Protein AF-A0A7Y2ZXU8-F1 (afdb_monomer)

Structure (mmCIF, N/CA/C/O backbone):
data_AF-A0A7Y2ZXU8-F1
#
_entry.id   AF-A0A7Y2ZXU8-F1
#
loop_
_atom_site.group_PDB
_atom_site.id
_atom_site.type_symbol
_atom_site.label_atom_id
_atom_site.label_alt_id
_atom_site.label_comp_id
_atom_site.label_asym_id
_atom_site.label_entity_id
_atom_site.label_seq_id
_atom_site.pdbx_PDB_ins_code
_atom_site.Cartn_x
_atom_site.Cartn_y
_atom_site.Cartn_z
_atom_site.occupancy
_atom_site.B_iso_or_equiv
_atom_site.auth_seq_id
_atom_site.auth_comp_id
_atom_site.auth_asym_id
_atom_site.auth_atom_id
_atom_site.pdbx_PDB_model_num
ATOM 1 N N . MET A 1 1 ? 1.528 -9.486 16.621 1.00 46.69 1 MET A N 1
ATOM 2 C CA . MET A 1 1 ? 1.483 -8.137 16.012 1.00 46.69 1 MET A CA 1
ATOM 3 C C . MET A 1 1 ? 0.223 -8.032 15.171 1.00 46.69 1 MET A C 1
ATOM 5 O O . MET A 1 1 ? -0.074 -9.012 14.495 1.00 46.69 1 MET A O 1
ATOM 9 N N . PRO A 1 2 ? -0.540 -6.924 15.230 1.00 53.44 2 PRO A N 1
ATOM 10 C CA . PRO A 1 2 ? -1.621 -6.700 14.274 1.00 53.44 2 PRO A CA 1
ATOM 11 C C . PRO A 1 2 ? -1.028 -6.690 12.860 1.00 53.44 2 PRO A C 1
ATOM 13 O O . PRO A 1 2 ? 0.064 -6.168 12.652 1.00 53.44 2 PRO A O 1
ATOM 16 N N . TYR A 1 3 ? -1.716 -7.313 11.909 1.00 63.66 3 TYR A N 1
ATOM 17 C CA . TYR A 1 3 ? -1.305 -7.324 10.508 1.00 63.66 3 TYR A CA 1
ATOM 18 C C . TYR A 1 3 ? -1.193 -5.885 9.980 1.00 63.66 3 TYR A C 1
ATOM 20 O O . TYR A 1 3 ? -2.160 -5.125 10.056 1.00 63.66 3 TYR A O 1
ATOM 28 N N . ILE A 1 4 ? -0.026 -5.515 9.447 1.00 66.81 4 ILE A N 1
ATOM 29 C CA . ILE A 1 4 ? 0.202 -4.219 8.797 1.00 66.81 4 ILE A CA 1
ATOM 30 C C . ILE A 1 4 ? 0.244 -4.477 7.287 1.00 66.81 4 ILE A C 1
ATOM 32 O O . ILE A 1 4 ? 1.162 -5.157 6.821 1.00 66.81 4 ILE A O 1
ATOM 36 N N . PRO A 1 5 ? -0.730 -3.977 6.504 1.00 71.00 5 PRO A N 1
ATOM 37 C CA . PRO A 1 5 ? -0.691 -4.085 5.052 1.00 71.00 5 PRO A CA 1
ATOM 38 C C . PRO A 1 5 ? 0.563 -3.398 4.499 1.00 71.00 5 PRO A C 1
ATOM 40 O O . PRO A 1 5 ? 0.696 -2.177 4.566 1.00 71.00 5 PRO A O 1
ATOM 43 N N . MET A 1 6 ? 1.480 -4.194 3.951 1.00 73.62 6 MET A N 1
ATOM 44 C CA . MET A 1 6 ? 2.712 -3.712 3.328 1.00 73.62 6 MET A CA 1
ATOM 45 C C . MET A 1 6 ? 2.527 -3.610 1.819 1.00 73.62 6 MET A C 1
ATOM 47 O O . MET A 1 6 ? 2.199 -4.613 1.178 1.00 73.62 6 MET A O 1
ATOM 51 N N . LEU A 1 7 ? 2.802 -2.429 1.267 1.00 77.50 7 LEU A N 1
ATOM 52 C CA . LEU A 1 7 ? 2.836 -2.202 -0.176 1.00 77.50 7 LEU A CA 1
ATOM 53 C C . LEU A 1 7 ? 3.949 -3.025 -0.830 1.00 77.50 7 LEU A C 1
ATOM 55 O O . LEU A 1 7 ? 4.965 -3.343 -0.209 1.00 77.50 7 LEU A O 1
ATOM 59 N N . HIS A 1 8 ? 3.718 -3.405 -2.078 1.00 77.44 8 HIS A N 1
ATOM 60 C CA . HIS A 1 8 ? 4.678 -4.096 -2.921 1.00 77.44 8 HIS A CA 1
ATOM 61 C C . HIS A 1 8 ? 4.377 -3.717 -4.371 1.00 77.44 8 HIS A C 1
ATOM 63 O O . HIS A 1 8 ? 3.210 -3.708 -4.769 1.00 77.44 8 HIS A O 1
ATOM 69 N N . CYS A 1 9 ? 5.420 -3.385 -5.125 1.00 77.62 9 CYS A N 1
ATOM 70 C CA . CYS A 1 9 ? 5.318 -2.930 -6.504 1.00 77.62 9 CYS A CA 1
ATOM 71 C C . CYS A 1 9 ? 5.987 -3.953 -7.420 1.00 77.62 9 CYS A C 1
ATOM 73 O O . CYS A 1 9 ? 7.119 -4.361 -7.176 1.00 77.62 9 CYS A O 1
ATOM 75 N N . PHE A 1 10 ? 5.297 -4.317 -8.493 1.00 82.19 10 PHE A N 1
ATOM 76 C CA . PHE A 1 10 ? 5.807 -5.171 -9.559 1.00 82.19 10 PHE A CA 1
ATOM 77 C C . PHE A 1 10 ? 5.439 -4.547 -10.906 1.00 82.19 10 PHE A C 1
ATOM 79 O O . PHE A 1 10 ? 4.495 -3.757 -11.001 1.00 82.19 10 PHE A O 1
ATOM 86 N N . LEU A 1 11 ? 6.192 -4.883 -11.949 1.00 85.31 11 LEU A N 1
ATOM 87 C CA . LEU A 1 11 ? 5.872 -4.483 -13.315 1.00 85.31 11 LEU A CA 1
ATOM 88 C C . LEU A 1 11 ? 5.014 -5.554 -13.976 1.00 85.31 11 LEU A C 1
ATOM 90 O O . LEU A 1 11 ? 5.255 -6.744 -13.798 1.00 85.31 11 LEU A O 1
ATOM 94 N N . GLU A 1 12 ? 4.038 -5.130 -14.773 1.00 86.69 12 GLU A N 1
ATOM 95 C CA . GLU A 1 12 ? 3.206 -6.027 -15.576 1.00 86.69 12 GLU A CA 1
ATOM 96 C C . GLU A 1 12 ? 3.122 -5.516 -17.017 1.00 86.69 12 GLU A C 1
ATOM 98 O O . GLU A 1 12 ? 2.715 -4.371 -17.254 1.00 86.69 12 GLU A O 1
ATOM 103 N N . TYR A 1 13 ? 3.461 -6.381 -17.975 1.00 87.00 13 TYR A N 1
ATOM 104 C CA . TYR A 1 13 ? 3.357 -6.133 -19.411 1.00 87.00 13 TYR A CA 1
ATOM 105 C C . TYR A 1 13 ? 2.802 -7.370 -20.126 1.00 87.00 13 TYR A C 1
ATOM 107 O O . TYR A 1 13 ? 3.457 -8.410 -20.175 1.00 87.00 13 TYR A O 1
ATOM 115 N N . GLY A 1 14 ? 1.597 -7.258 -20.694 1.00 87.44 14 GLY A N 1
ATOM 116 C CA . GLY A 1 14 ? 0.877 -8.421 -21.223 1.00 87.44 14 GLY A CA 1
ATOM 117 C C . GLY A 1 14 ? 0.652 -9.465 -20.126 1.00 87.44 14 GLY A C 1
ATOM 118 O O . GLY A 1 14 ? 0.215 -9.112 -19.033 1.00 87.44 14 GLY A O 1
ATOM 119 N N . ASP A 1 15 ? 1.013 -10.716 -20.412 1.00 86.56 15 ASP A N 1
ATOM 120 C CA . ASP A 1 15 ? 0.948 -11.836 -19.462 1.00 86.56 15 ASP A CA 1
ATOM 121 C C . ASP A 1 15 ? 2.220 -11.974 -18.599 1.00 86.56 15 ASP A C 1
ATOM 123 O O . ASP A 1 15 ? 2.345 -12.906 -17.805 1.00 86.56 15 ASP A O 1
ATOM 127 N N . CYS A 1 16 ? 3.184 -11.059 -18.747 1.00 84.12 16 CYS A N 1
ATOM 128 C CA . CYS A 1 16 ? 4.438 -11.079 -18.000 1.00 84.12 16 CYS A CA 1
ATOM 129 C C . CYS A 1 16 ? 4.355 -10.186 -16.757 1.00 84.12 16 CYS A C 1
ATOM 131 O O . CYS A 1 16 ? 3.957 -9.020 -16.846 1.00 84.12 16 CYS A O 1
ATOM 133 N N . ARG A 1 17 ? 4.827 -10.702 -15.616 1.00 83.69 17 ARG A N 1
ATOM 134 C CA . ARG A 1 17 ? 5.031 -9.951 -14.370 1.00 83.69 17 ARG A CA 1
ATOM 135 C C . ARG A 1 17 ? 6.480 -10.049 -13.914 1.00 83.69 17 ARG A C 1
ATOM 137 O O . ARG A 1 17 ? 7.079 -11.114 -14.008 1.00 83.69 17 ARG A O 1
ATOM 144 N N . VAL A 1 18 ? 7.022 -8.942 -13.420 1.00 80.56 18 VAL A N 1
ATOM 145 C CA . VAL A 1 18 ? 8.382 -8.857 -12.878 1.00 80.56 18 VAL A CA 1
ATOM 146 C C . VAL A 1 18 ? 8.311 -8.237 -11.490 1.00 80.56 18 VAL A C 1
ATOM 148 O O . VAL A 1 18 ? 7.932 -7.072 -11.351 1.00 80.56 18 VAL A O 1
ATOM 151 N N . ASP A 1 19 ? 8.670 -9.015 -10.471 1.00 78.25 19 ASP A N 1
ATOM 152 C CA . ASP A 1 19 ? 8.825 -8.522 -9.105 1.00 78.25 19 ASP A CA 1
ATOM 153 C C . ASP A 1 19 ? 10.059 -7.616 -9.024 1.00 78.25 19 ASP A C 1
ATOM 155 O O . ASP A 1 19 ? 11.183 -8.047 -9.270 1.00 78.25 19 ASP A O 1
ATOM 159 N N . LEU A 1 20 ? 9.857 -6.348 -8.665 1.00 73.00 20 LEU A N 1
ATOM 160 C CA . LEU A 1 20 ? 10.956 -5.392 -8.491 1.00 73.00 20 LEU A CA 1
ATOM 161 C C . LEU A 1 20 ? 11.698 -5.565 -7.159 1.00 73.00 20 LEU A C 1
ATOM 163 O O . LEU A 1 20 ? 12.638 -4.830 -6.865 1.00 73.00 20 LEU A O 1
ATOM 167 N N . THR A 1 21 ? 11.249 -6.499 -6.331 1.00 65.06 21 THR A N 1
ATOM 168 C CA . THR A 1 21 ? 11.772 -6.786 -4.999 1.00 65.06 21 THR A CA 1
ATOM 169 C C . THR A 1 21 ? 12.305 -8.213 -4.870 1.00 65.06 21 THR A C 1
ATOM 171 O O . THR A 1 21 ? 12.712 -8.602 -3.775 1.00 65.06 21 THR A O 1
ATOM 174 N N . GLU A 1 22 ? 12.369 -8.979 -5.965 1.00 60.34 22 GLU A N 1
ATOM 175 C CA . GLU A 1 22 ? 13.007 -10.296 -5.978 1.00 60.34 22 GLU A CA 1
ATOM 176 C C . GLU A 1 22 ? 14.479 -10.162 -5.543 1.00 60.34 22 GLU A C 1
ATOM 178 O O . GLU A 1 22 ? 15.247 -9.380 -6.101 1.00 60.34 22 GLU A O 1
ATOM 183 N N . GLY A 1 23 ? 14.865 -10.877 -4.480 1.00 55.75 23 GLY A N 1
ATOM 184 C CA . GLY A 1 23 ? 16.198 -10.779 -3.866 1.00 55.75 23 GLY A CA 1
ATOM 185 C C . GLY A 1 23 ? 16.359 -9.684 -2.800 1.00 55.75 23 GLY A C 1
ATOM 186 O O . GLY A 1 23 ? 17.404 -9.614 -2.154 1.00 55.75 23 GLY A O 1
ATOM 187 N N . ASN A 1 24 ? 15.333 -8.865 -2.546 1.00 56.03 24 ASN A N 1
ATOM 188 C CA . ASN A 1 24 ? 15.340 -7.907 -1.446 1.00 56.03 24 ASN A CA 1
ATOM 189 C C . ASN A 1 24 ? 15.160 -8.632 -0.098 1.00 56.03 24 ASN A C 1
ATOM 191 O O . ASN A 1 24 ? 14.085 -9.149 0.213 1.00 56.03 24 ASN A O 1
ATOM 195 N N . GLN A 1 25 ? 16.199 -8.629 0.741 1.00 48.53 25 GLN A N 1
ATOM 196 C CA . GLN A 1 25 ? 16.158 -9.221 2.086 1.00 48.53 25 GLN A CA 1
ATOM 197 C C . GLN A 1 25 ? 15.289 -8.425 3.079 1.00 48.53 25 GLN A C 1
ATOM 199 O O . GLN A 1 25 ? 15.061 -8.873 4.202 1.00 48.53 25 GLN A O 1
ATOM 204 N N . ASN A 1 26 ? 14.724 -7.285 2.664 1.00 50.12 26 ASN A N 1
ATOM 205 C CA . ASN A 1 26 ? 13.927 -6.395 3.512 1.00 50.12 26 ASN A CA 1
ATOM 206 C C . ASN A 1 26 ? 12.463 -6.845 3.679 1.00 50.12 26 ASN A C 1
ATOM 208 O O . ASN A 1 26 ? 11.589 -6.038 3.997 1.00 50.12 26 ASN A O 1
ATOM 212 N N . GLY A 1 27 ? 12.199 -8.149 3.537 1.00 44.47 27 GLY A N 1
ATOM 213 C CA . GLY A 1 27 ? 11.168 -8.775 4.360 1.00 44.47 27 GLY A CA 1
ATOM 214 C C . GLY A 1 27 ? 9.932 -9.335 3.671 1.00 44.47 27 GLY A C 1
ATOM 215 O O . GLY A 1 27 ? 8.858 -9.244 4.263 1.00 44.47 27 GLY A O 1
ATOM 216 N N . LYS A 1 28 ? 10.037 -9.997 2.513 1.00 53.34 28 LYS A N 1
ATOM 217 C CA . LYS A 1 28 ? 8.981 -10.941 2.103 1.00 53.34 28 LYS A CA 1
ATOM 218 C C . LYS A 1 28 ? 9.558 -12.215 1.483 1.00 53.34 28 LYS A C 1
ATOM 220 O O . LYS A 1 28 ? 9.755 -12.298 0.283 1.00 53.34 28 LYS A O 1
ATOM 225 N N . ASN A 1 29 ? 9.697 -13.262 2.300 1.00 53.62 29 ASN A N 1
ATOM 226 C CA . ASN A 1 29 ? 9.832 -14.656 1.838 1.00 53.62 29 ASN A CA 1
ATOM 227 C C . ASN A 1 29 ? 8.496 -15.189 1.276 1.00 53.62 29 ASN A C 1
ATOM 229 O O . ASN A 1 29 ? 8.093 -16.317 1.553 1.00 53.62 29 ASN A O 1
ATOM 233 N N . THR A 1 30 ? 7.721 -14.351 0.591 1.00 53.94 30 THR A N 1
ATOM 234 C CA . THR A 1 30 ? 6.352 -14.652 0.173 1.00 53.94 30 THR A CA 1
ATOM 235 C C . THR A 1 30 ? 6.200 -14.318 -1.294 1.00 53.94 30 THR A C 1
ATOM 237 O O . THR A 1 30 ? 6.612 -13.255 -1.739 1.00 53.94 30 THR A O 1
ATOM 240 N N . SER A 1 31 ? 5.603 -15.258 -2.020 1.00 62.94 31 SER A N 1
ATOM 241 C CA . SER A 1 31 ? 5.331 -15.155 -3.446 1.00 62.94 31 SER A CA 1
ATOM 242 C C . SER A 1 31 ? 4.480 -13.923 -3.782 1.00 62.94 31 SER A C 1
ATOM 244 O O . SER A 1 31 ? 3.518 -13.613 -3.076 1.00 62.94 31 SER A O 1
ATOM 246 N N . ILE A 1 32 ? 4.795 -13.283 -4.911 1.00 65.06 32 ILE A N 1
ATOM 247 C CA . ILE A 1 32 ? 3.996 -12.214 -5.529 1.00 65.06 32 ILE A CA 1
ATOM 248 C C . ILE A 1 32 ? 2.616 -12.669 -6.016 1.00 65.06 32 ILE A C 1
ATOM 250 O O . ILE A 1 32 ? 1.845 -11.872 -6.528 1.00 65.06 32 ILE A O 1
ATOM 254 N N . GLU A 1 33 ? 2.267 -13.945 -5.899 1.00 67.12 33 GLU A N 1
ATOM 255 C CA . GLU A 1 33 ? 0.997 -14.437 -6.437 1.00 67.12 33 GLU A CA 1
ATOM 256 C C . GLU A 1 33 ? -0.202 -14.128 -5.526 1.00 67.12 33 GLU A C 1
ATOM 258 O O . GLU A 1 33 ? -1.353 -14.295 -5.927 1.00 67.12 33 GLU A O 1
ATOM 263 N N . GLN A 1 34 ? 0.033 -13.671 -4.289 1.00 73.06 34 GLN A N 1
ATOM 264 C CA . GLN A 1 34 ? -1.031 -13.438 -3.310 1.00 73.06 34 GLN A CA 1
ATOM 265 C C . GLN A 1 34 ? -0.998 -12.016 -2.748 1.00 73.06 34 GLN A C 1
ATOM 267 O O . GLN A 1 34 ? -0.304 -11.713 -1.778 1.00 73.06 34 GLN A O 1
ATOM 272 N N . PHE A 1 35 ? -1.840 -11.151 -3.314 1.00 79.69 35 PHE A N 1
ATOM 273 C CA . PHE A 1 35 ? -2.085 -9.806 -2.800 1.00 79.69 35 PHE A CA 1
ATOM 274 C C . PHE A 1 35 ? -3.515 -9.663 -2.289 1.00 79.69 35 PHE A C 1
ATOM 276 O O . PHE A 1 35 ? -4.464 -10.201 -2.858 1.00 79.69 35 PHE A O 1
ATOM 283 N N . LEU A 1 36 ? -3.694 -8.874 -1.227 1.00 82.19 36 LEU A N 1
ATOM 284 C CA . LEU A 1 36 ? -5.039 -8.495 -0.791 1.00 82.19 36 LEU A CA 1
ATOM 285 C C . LEU A 1 36 ? -5.714 -7.573 -1.816 1.00 82.19 36 LEU A C 1
ATOM 287 O O . LEU A 1 36 ? -6.936 -7.608 -1.943 1.00 82.19 36 LEU A O 1
ATOM 291 N N . TYR A 1 37 ? -4.932 -6.752 -2.515 1.00 86.38 37 TYR A N 1
ATOM 292 C CA . TYR A 1 37 ? -5.391 -5.790 -3.507 1.00 86.38 37 TYR A CA 1
ATOM 293 C C . TYR A 1 37 ? -4.243 -5.438 -4.460 1.00 86.38 37 TYR A C 1
ATOM 295 O O . TYR A 1 37 ? -3.099 -5.332 -4.019 1.00 86.38 37 TYR A O 1
AT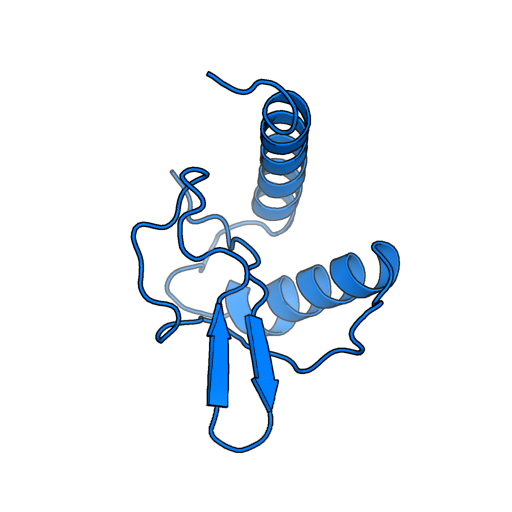OM 303 N N . THR A 1 38 ? -4.558 -5.224 -5.735 1.00 89.12 38 THR A N 1
ATOM 304 C CA . THR A 1 38 ? -3.619 -4.760 -6.766 1.00 89.12 38 THR A CA 1
ATOM 305 C C . THR A 1 38 ? -4.270 -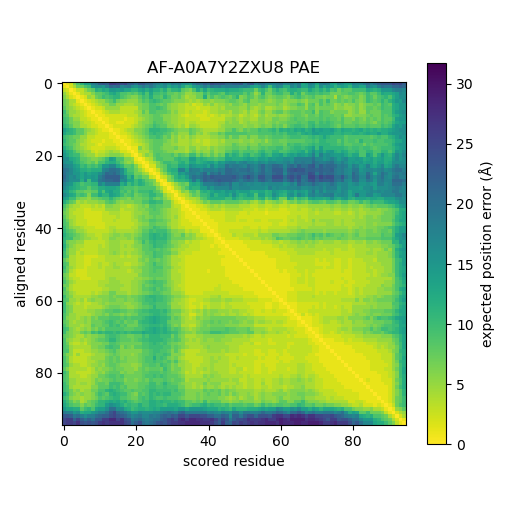3.655 -7.582 1.00 89.12 38 THR A C 1
ATOM 307 O O . THR A 1 38 ? -5.445 -3.765 -7.932 1.00 89.12 38 THR A O 1
ATOM 310 N N .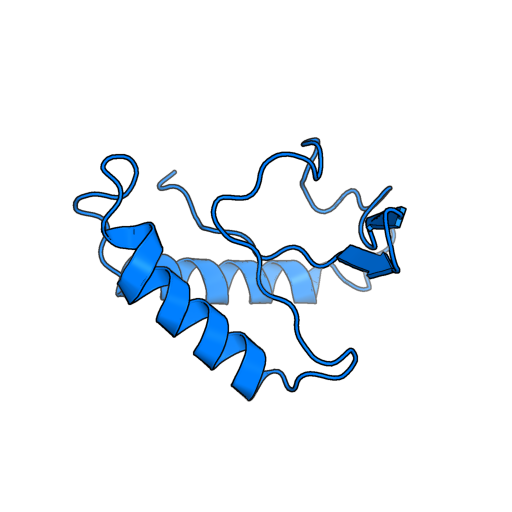 GLU A 1 39 ? -3.506 -2.629 -7.941 1.00 90.06 39 GLU A N 1
ATOM 311 C CA . GLU A 1 39 ? -3.978 -1.538 -8.791 1.00 90.06 39 GLU A CA 1
ATOM 312 C C . GLU A 1 39 ? -2.872 -1.081 -9.729 1.00 90.06 39 GLU A C 1
ATOM 314 O O . GLU A 1 39 ? -1.715 -0.951 -9.331 1.00 9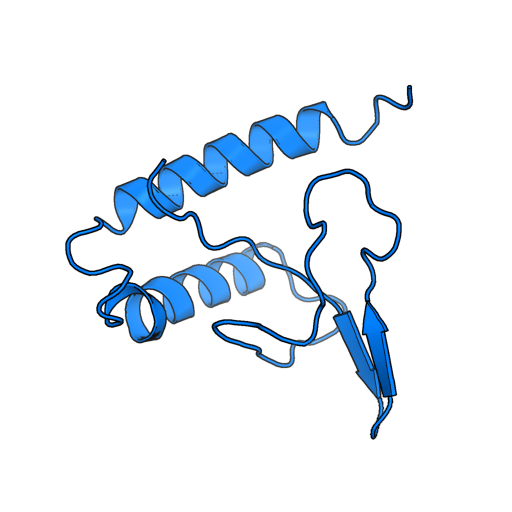0.06 39 GLU A O 1
ATOM 319 N N . ARG A 1 40 ? -3.235 -0.869 -10.996 1.00 90.81 40 ARG A N 1
ATOM 320 C CA . ARG A 1 40 ? -2.295 -0.414 -12.015 1.00 90.81 40 ARG A CA 1
ATOM 321 C C . ARG A 1 40 ? -2.122 1.092 -11.887 1.00 90.81 40 ARG A C 1
ATOM 323 O O . ARG A 1 40 ? -3.095 1.836 -11.962 1.00 90.81 40 ARG A O 1
ATOM 330 N N . VAL A 1 41 ? -0.879 1.524 -11.734 1.00 90.25 41 VAL A N 1
ATOM 331 C CA . VAL A 1 41 ? -0.503 2.934 -11.612 1.00 90.25 41 VAL A CA 1
ATOM 332 C C . VAL A 1 41 ? 0.458 3.327 -12.729 1.00 90.25 41 VAL A C 1
ATOM 334 O O . VAL A 1 41 ? 1.055 2.469 -13.383 1.00 90.25 41 VAL A O 1
ATOM 337 N N . ILE A 1 42 ? 0.608 4.631 -12.959 1.00 89.81 42 ILE A N 1
ATOM 338 C CA . ILE A 1 42 ? 1.691 5.140 -13.804 1.00 89.81 42 ILE A CA 1
ATOM 339 C C . ILE A 1 42 ? 3.041 4.832 -13.141 1.00 89.81 42 ILE A C 1
ATOM 341 O O . ILE A 1 42 ? 3.149 4.843 -11.915 1.00 89.81 42 ILE A O 1
ATOM 345 N N . ALA A 1 43 ? 4.076 4.574 -13.943 1.00 83.19 43 ALA A N 1
ATOM 346 C CA . ALA A 1 43 ? 5.386 4.148 -13.440 1.00 83.19 43 ALA A CA 1
ATOM 347 C C . ALA A 1 43 ? 6.037 5.152 -12.466 1.00 83.19 43 ALA A C 1
ATOM 349 O O . ALA A 1 43 ? 6.816 4.756 -11.608 1.00 83.19 43 ALA A O 1
ATOM 350 N N . ASN A 1 44 ? 5.713 6.440 -12.588 1.00 85.69 44 ASN A N 1
ATOM 351 C CA . ASN A 1 44 ? 6.246 7.537 -11.782 1.00 85.69 44 ASN A CA 1
ATOM 352 C C . ASN A 1 44 ? 5.176 8.190 -10.890 1.00 85.69 44 ASN A C 1
ATOM 354 O O . ASN A 1 44 ? 5.157 9.414 -10.750 1.00 85.69 44 ASN A O 1
ATOM 358 N N . ILE A 1 45 ? 4.262 7.392 -10.330 1.00 90.44 45 ILE A N 1
ATOM 359 C CA . ILE A 1 45 ? 3.265 7.884 -9.372 1.00 90.44 45 ILE A CA 1
ATOM 360 C C . ILE A 1 45 ? 3.955 8.652 -8.236 1.00 90.44 45 ILE A C 1
ATOM 362 O O . ILE A 1 45 ? 5.000 8.238 -7.739 1.00 90.44 45 ILE A O 1
ATOM 366 N N . SER A 1 46 ? 3.393 9.791 -7.836 1.00 91.19 46 SER A N 1
ATOM 367 C CA . SER A 1 46 ? 3.974 10.577 -6.746 1.00 91.19 46 SER A CA 1
ATOM 368 C C . SER A 1 46 ? 3.701 9.947 -5.375 1.00 91.19 46 SER A C 1
ATOM 370 O O . SER A 1 46 ? 2.653 9.334 -5.165 1.00 91.19 46 SER A O 1
ATOM 372 N N . ASP A 1 47 ? 4.570 10.204 -4.390 1.00 86.88 47 ASP A N 1
ATOM 373 C CA . ASP A 1 47 ? 4.386 9.768 -2.991 1.00 86.88 47 ASP A CA 1
ATOM 374 C C . ASP A 1 47 ? 3.004 10.141 -2.429 1.00 86.88 47 ASP A C 1
ATOM 376 O O . ASP A 1 47 ? 2.396 9.406 -1.646 1.00 86.88 47 ASP A O 1
ATOM 380 N N . LYS A 1 48 ? 2.489 11.309 -2.830 1.00 90.88 48 LYS A N 1
ATOM 381 C CA . LYS A 1 48 ? 1.173 11.800 -2.413 1.00 90.88 48 LYS A CA 1
ATOM 382 C C . LYS A 1 48 ? 0.053 10.940 -2.987 1.00 90.88 48 LYS A C 1
ATOM 384 O O . LYS A 1 48 ? -0.876 10.596 -2.255 1.00 90.88 48 LYS A O 1
ATOM 389 N N . GLU A 1 49 ? 0.117 10.634 -4.277 1.00 92.31 49 GLU A N 1
ATOM 390 C CA . GLU A 1 49 ? -0.875 9.796 -4.950 1.00 92.31 49 GLU A CA 1
ATOM 391 C C . GLU A 1 49 ? -0.822 8.366 -4.413 1.00 92.31 49 GLU A C 1
ATOM 393 O O . GLU A 1 49 ? -1.868 7.814 -4.074 1.00 92.31 49 GLU A O 1
ATOM 398 N N . GLU A 1 50 ? 0.376 7.805 -4.220 1.00 89.56 50 GLU A N 1
ATOM 399 C CA . GLU A 1 50 ? 0.560 6.493 -3.591 1.00 89.56 50 GLU A CA 1
ATOM 400 C C . GLU A 1 50 ? -0.065 6.459 -2.187 1.00 89.56 50 GLU A C 1
ATOM 402 O O . GLU A 1 50 ? -0.819 5.544 -1.846 1.00 89.56 50 GLU A O 1
ATOM 407 N N . TYR A 1 51 ? 0.185 7.483 -1.365 1.00 89.50 51 TYR A N 1
ATOM 408 C CA . TYR A 1 51 ? -0.389 7.562 -0.024 1.00 89.50 51 TYR A CA 1
ATOM 409 C C . TYR A 1 51 ? -1.921 7.663 -0.044 1.00 89.50 51 TYR A C 1
ATOM 411 O O . TYR A 1 51 ? -2.608 7.006 0.748 1.00 89.50 51 TYR A O 1
ATOM 419 N N . GLN A 1 52 ? -2.477 8.474 -0.948 1.00 92.44 52 GLN A N 1
ATOM 420 C CA . GLN A 1 52 ? -3.925 8.587 -1.126 1.00 92.44 52 GLN A CA 1
ATOM 421 C C . GLN A 1 52 ? -4.536 7.250 -1.550 1.00 92.44 52 GLN A C 1
ATOM 423 O O . GLN A 1 52 ? -5.573 6.856 -1.008 1.00 92.44 52 GLN A O 1
ATOM 428 N N . LEU A 1 53 ? -3.861 6.533 -2.449 1.00 92.12 53 LEU A N 1
ATOM 429 C CA . LEU A 1 53 ? -4.251 5.210 -2.907 1.00 92.12 53 LEU A CA 1
ATOM 430 C C . LEU A 1 53 ? -4.280 4.204 -1.762 1.00 92.12 53 LEU A C 1
ATOM 432 O O . LEU A 1 53 ? -5.309 3.579 -1.501 1.00 92.12 53 LEU A O 1
ATOM 436 N N . PHE A 1 54 ? -3.181 4.125 -1.013 1.00 89.62 54 PHE A N 1
ATOM 437 C CA . PHE A 1 54 ? -3.064 3.259 0.151 1.00 89.62 54 PHE A CA 1
ATOM 438 C C . PHE A 1 54 ? -4.189 3.522 1.153 1.00 89.62 54 PHE A C 1
ATOM 440 O O . PHE A 1 54 ? -4.871 2.596 1.591 1.00 89.62 54 PHE A O 1
ATOM 447 N N . ARG A 1 55 ? -4.429 4.794 1.500 1.00 91.19 55 ARG A N 1
ATOM 448 C CA . ARG A 1 55 ? -5.462 5.169 2.472 1.00 91.19 55 ARG A CA 1
ATOM 449 C C . ARG A 1 55 ? -6.867 4.823 1.979 1.00 91.19 55 ARG A C 1
ATOM 451 O O . ARG A 1 55 ? -7.691 4.364 2.777 1.00 91.19 55 ARG A O 1
ATOM 458 N N . ARG A 1 56 ? -7.148 5.032 0.689 1.00 93.50 56 ARG A N 1
ATOM 459 C CA . ARG A 1 56 ? -8.420 4.662 0.058 1.00 93.50 56 ARG A CA 1
ATOM 460 C C . ARG A 1 56 ? -8.651 3.157 0.171 1.00 93.50 56 ARG A C 1
ATOM 462 O O . ARG A 1 56 ? -9.637 2.754 0.778 1.00 93.50 56 ARG A O 1
ATOM 469 N N . VAL A 1 57 ? -7.716 2.349 -0.319 1.00 91.44 57 VAL A N 1
ATOM 470 C CA . VAL A 1 57 ? -7.812 0.878 -0.328 1.00 91.44 57 VAL A CA 1
ATOM 471 C C . VAL A 1 57 ? -7.904 0.317 1.090 1.00 91.44 57 VAL A C 1
ATOM 473 O O . VAL A 1 57 ? -8.741 -0.536 1.388 1.00 91.44 57 VAL A O 1
ATOM 476 N N . LEU A 1 58 ? -7.095 0.842 2.012 1.00 90.19 58 LEU A N 1
ATOM 477 C CA . LEU A 1 58 ? -7.129 0.437 3.413 1.00 90.19 58 LEU A CA 1
ATOM 478 C C . LEU A 1 58 ? -8.523 0.622 4.023 1.00 90.19 58 LEU A C 1
ATOM 480 O O . LEU A 1 58 ? -9.050 -0.288 4.661 1.00 90.19 58 LEU A O 1
ATOM 484 N N . THR A 1 59 ? -9.117 1.801 3.837 1.00 89.75 59 THR A N 1
ATOM 485 C CA . THR A 1 59 ? -10.391 2.157 4.476 1.00 89.75 59 THR A CA 1
ATOM 486 C C . THR A 1 59 ? -11.605 1.570 3.768 1.00 89.75 59 THR A C 1
ATOM 488 O O . THR A 1 59 ? -12.582 1.211 4.427 1.00 89.75 59 THR A O 1
ATOM 491 N N . GLN A 1 60 ? -11.561 1.461 2.443 1.00 90.25 60 GLN A N 1
ATOM 492 C CA . GLN A 1 60 ? -12.708 1.051 1.641 1.00 90.25 60 GLN A CA 1
ATOM 493 C C . GLN A 1 60 ? -12.747 -0.451 1.370 1.00 90.25 60 GLN A C 1
ATOM 495 O O . GLN A 1 60 ? -13.852 -0.977 1.251 1.00 90.25 60 GLN A O 1
ATOM 500 N N . ASP A 1 61 ? -11.604 -1.139 1.342 1.00 87.44 61 ASP A N 1
ATOM 501 C CA . ASP A 1 61 ? -11.530 -2.538 0.911 1.00 87.44 61 ASP A CA 1
ATOM 502 C C . ASP A 1 61 ? -10.962 -3.455 1.999 1.00 87.44 61 ASP A C 1
ATOM 504 O O . ASP A 1 61 ? -11.554 -4.489 2.314 1.00 87.44 61 ASP A O 1
ATOM 508 N N . LEU A 1 62 ? -9.831 -3.087 2.612 1.00 87.94 62 LEU A N 1
ATOM 509 C CA . LEU A 1 62 ? -9.116 -3.990 3.523 1.00 87.94 62 LEU A CA 1
ATOM 510 C C . LEU A 1 62 ? -9.750 -4.066 4.913 1.00 87.94 62 LEU A C 1
ATOM 512 O O . LEU A 1 62 ? -10.017 -5.163 5.397 1.00 87.94 62 LEU A O 1
ATOM 516 N N . LEU A 1 63 ? -10.044 -2.927 5.547 1.00 88.31 63 LEU A N 1
ATOM 517 C CA . LEU A 1 63 ? -10.613 -2.890 6.904 1.00 88.31 63 LEU A CA 1
ATOM 518 C C . LEU A 1 63 ? -12.031 -3.476 7.007 1.00 88.31 63 LEU A C 1
ATOM 520 O O . LEU A 1 63 ? -12.518 -3.717 8.109 1.00 88.31 63 LEU A O 1
ATOM 524 N N . LYS A 1 64 ? -12.691 -3.726 5.871 1.00 86.81 64 LYS A N 1
ATOM 525 C CA . LYS A 1 64 ? -13.981 -4.425 5.816 1.00 86.81 64 LYS A CA 1
ATOM 526 C C . LYS A 1 64 ? -13.843 -5.949 5.883 1.00 86.81 64 LYS A C 1
ATOM 528 O O . LYS A 1 64 ? -14.846 -6.626 6.079 1.00 86.81 64 LYS A O 1
ATOM 533 N N . ARG A 1 65 ? -12.637 -6.497 5.702 1.00 86.88 65 ARG A N 1
ATOM 534 C CA . ARG A 1 65 ? -12.389 -7.944 5.750 1.00 86.88 65 ARG A CA 1
ATOM 535 C C . ARG A 1 65 ? -12.393 -8.439 7.188 1.00 86.88 65 ARG A C 1
ATOM 537 O O . ARG A 1 65 ? -11.841 -7.785 8.071 1.00 86.88 65 ARG A O 1
ATOM 544 N N . ASP A 1 66 ? -12.915 -9.643 7.402 1.00 84.31 66 ASP A N 1
ATOM 545 C CA . ASP A 1 66 ? -13.011 -10.245 8.739 1.00 84.31 66 ASP A CA 1
ATOM 546 C C . ASP A 1 66 ? -11.660 -10.337 9.457 1.00 84.31 66 ASP A C 1
ATOM 548 O O . ASP A 1 66 ? -11.577 -10.099 10.658 1.00 84.31 66 ASP A O 1
ATOM 552 N N . GLN A 1 67 ? -10.583 -10.586 8.708 1.00 80.75 67 GLN A N 1
ATOM 553 C CA . GLN A 1 67 ? -9.217 -10.680 9.236 1.00 80.75 67 GLN A CA 1
ATOM 554 C C . GLN A 1 67 ? -8.701 -9.366 9.849 1.00 80.75 67 GLN A C 1
ATOM 556 O O . GLN A 1 67 ? -7.779 -9.393 10.660 1.00 80.75 67 GLN A O 1
ATOM 561 N N . LEU A 1 68 ? -9.276 -8.221 9.467 1.00 81.31 68 LEU A N 1
ATOM 562 C CA . LEU A 1 68 ? -8.875 -6.886 9.931 1.00 81.31 68 LEU A CA 1
ATOM 563 C C . LEU A 1 68 ? -9.970 -6.193 10.750 1.00 81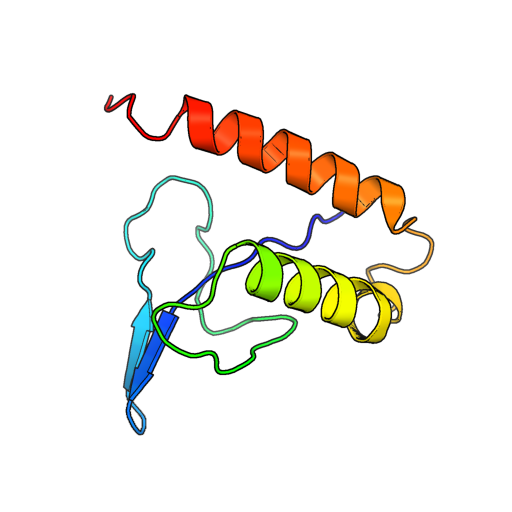.31 68 LEU A C 1
ATOM 565 O O . LEU A 1 68 ? -9.851 -5.015 11.100 1.00 81.31 68 LEU A O 1
ATOM 569 N N . LYS A 1 69 ? -11.035 -6.924 11.086 1.00 82.25 69 LYS A N 1
ATOM 570 C CA . LYS A 1 69 ? -12.176 -6.395 11.821 1.00 82.25 69 LYS A CA 1
ATOM 571 C C . LYS A 1 69 ? -11.750 -5.914 13.208 1.00 82.25 69 LYS A C 1
ATOM 573 O O . LYS A 1 69 ? -11.079 -6.617 13.956 1.00 82.25 69 LYS A O 1
ATOM 578 N N . GLY A 1 70 ? -12.166 -4.699 13.560 1.00 83.81 70 GLY A N 1
ATOM 579 C CA . GLY A 1 70 ? -11.856 -4.084 14.854 1.00 83.81 70 GLY A CA 1
ATOM 580 C C . GLY A 1 70 ? -10.483 -3.408 14.937 1.00 83.81 70 GLY A C 1
ATOM 581 O O . GLY A 1 70 ? -10.209 -2.740 15.934 1.00 83.81 70 GLY A O 1
ATOM 582 N N . ILE A 1 71 ? -9.643 -3.499 13.898 1.00 86.81 71 ILE A N 1
ATOM 583 C CA . ILE A 1 71 ? -8.399 -2.727 13.835 1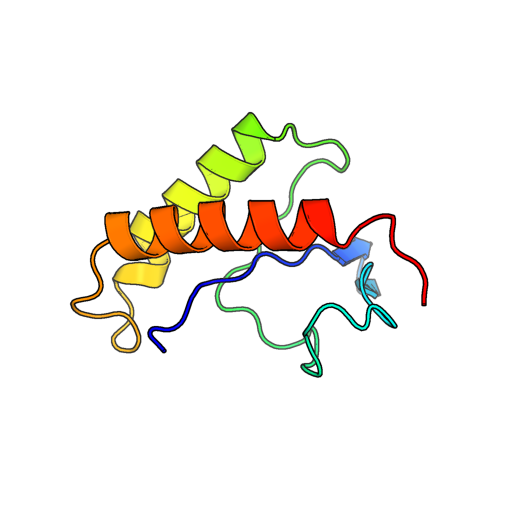.00 86.81 71 ILE A CA 1
ATOM 584 C C . ILE A 1 71 ? -8.729 -1.274 13.476 1.00 86.81 71 ILE A C 1
ATOM 586 O O . ILE A 1 71 ? -9.419 -0.989 12.498 1.00 86.81 71 ILE A O 1
ATOM 590 N N . LYS A 1 72 ? -8.225 -0.327 14.272 1.00 87.81 72 LYS A N 1
ATOM 591 C CA . LYS A 1 72 ? -8.398 1.105 14.003 1.00 87.81 72 LYS A CA 1
ATOM 592 C C . LYS A 1 72 ? -7.486 1.532 12.855 1.00 87.81 72 LYS A C 1
ATOM 594 O O . LYS A 1 72 ? -6.285 1.275 12.896 1.00 87.81 72 LYS A O 1
ATOM 599 N N . THR A 1 73 ? -8.020 2.289 11.896 1.00 88.06 73 THR A N 1
ATOM 600 C CA . THR A 1 73 ? -7.244 2.854 10.777 1.00 88.06 73 THR A CA 1
ATOM 601 C C . THR A 1 73 ? -6.002 3.604 11.254 1.00 88.06 73 THR A C 1
ATOM 603 O O . THR A 1 73 ? -4.925 3.421 10.697 1.00 88.06 73 THR A O 1
ATOM 606 N N . ALA A 1 74 ? -6.135 4.409 12.314 1.00 88.56 74 ALA A N 1
ATOM 607 C CA . ALA A 1 74 ? -5.029 5.180 12.882 1.00 88.56 74 ALA A CA 1
ATOM 608 C C . ALA A 1 74 ? -3.861 4.292 13.339 1.00 88.56 74 ALA A C 1
ATOM 610 O O . ALA A 1 74 ? -2.712 4.655 13.127 1.00 88.56 74 ALA A O 1
ATOM 611 N N . SER A 1 75 ? -4.144 3.110 13.898 1.00 88.75 75 SER A N 1
ATOM 612 C CA . SER A 1 75 ? -3.108 2.166 14.328 1.00 88.75 75 SER A CA 1
ATOM 613 C C . SER A 1 75 ? -2.299 1.633 13.146 1.00 88.75 75 SE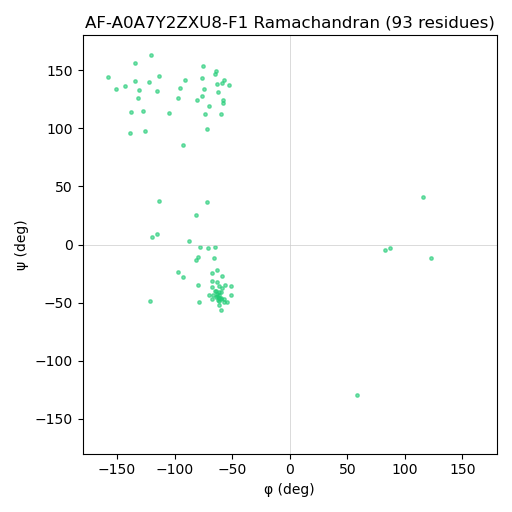R A C 1
ATOM 615 O O . SER A 1 75 ? -1.083 1.528 13.242 1.00 88.75 75 SER A O 1
ATOM 617 N N . ILE A 1 76 ? -2.956 1.341 12.019 1.00 87.44 76 ILE A N 1
ATOM 618 C CA . ILE A 1 76 ? -2.272 0.876 10.804 1.00 87.44 76 ILE A CA 1
ATOM 619 C C . ILE A 1 76 ? -1.457 2.006 10.169 1.00 87.44 76 ILE A C 1
ATOM 621 O O . ILE A 1 76 ? -0.321 1.783 9.763 1.00 87.44 76 ILE A O 1
ATOM 625 N N . LEU A 1 77 ? -2.022 3.215 10.083 1.00 87.62 77 LEU A N 1
ATOM 626 C CA . LEU A 1 77 ? -1.324 4.366 9.504 1.00 87.62 77 LEU A CA 1
ATOM 627 C C . LEU A 1 77 ? -0.076 4.733 10.310 1.00 87.62 77 LEU A C 1
ATOM 629 O O . LEU A 1 77 ? 0.982 4.923 9.720 1.00 87.62 77 LEU A O 1
ATOM 633 N N . HIS A 1 78 ? -0.185 4.748 11.639 1.00 88.19 78 HIS A N 1
ATOM 634 C CA . HIS A 1 78 ? 0.950 5.004 12.517 1.00 88.19 78 HIS A CA 1
ATOM 635 C C . HIS A 1 78 ? 2.036 3.932 12.369 1.00 88.19 78 HIS A C 1
ATOM 637 O O . HIS A 1 78 ? 3.195 4.257 12.133 1.00 88.19 78 HIS A O 1
ATOM 643 N N . ALA A 1 79 ? 1.653 2.652 12.388 1.00 86.38 79 ALA A N 1
ATOM 644 C CA . ALA A 1 79 ? 2.606 1.561 12.211 1.00 86.38 79 ALA A CA 1
ATOM 645 C C . ALA A 1 79 ? 3.286 1.581 10.826 1.00 86.38 79 ALA A C 1
ATOM 647 O O . ALA A 1 79 ? 4.453 1.214 10.704 1.00 86.38 79 ALA A O 1
ATOM 648 N N . ARG A 1 80 ? 2.589 2.042 9.773 1.00 85.56 80 ARG A N 1
ATOM 649 C CA . ARG A 1 80 ? 3.197 2.269 8.450 1.00 85.56 80 ARG A CA 1
ATOM 650 C C . ARG A 1 80 ? 4.257 3.368 8.506 1.00 85.56 80 ARG A C 1
ATOM 652 O O . ARG A 1 80 ? 5.318 3.195 7.918 1.00 85.56 80 ARG A O 1
ATOM 659 N N . GLU A 1 81 ? 3.976 4.489 9.164 1.00 86.38 81 GLU A N 1
ATOM 660 C CA . GLU A 1 81 ? 4.939 5.589 9.308 1.00 86.38 81 GLU A CA 1
ATOM 661 C C . GLU A 1 81 ? 6.197 5.138 10.058 1.00 86.38 81 GLU A C 1
ATOM 663 O O . GLU A 1 81 ? 7.305 5.365 9.571 1.00 86.38 81 GLU A O 1
ATOM 668 N N . GLU A 1 82 ? 6.035 4.421 11.173 1.00 86.25 82 GLU A N 1
ATOM 669 C CA . GLU A 1 82 ? 7.151 3.825 11.918 1.00 86.25 82 GLU A CA 1
ATOM 670 C C . GLU A 1 82 ? 7.954 2.845 11.052 1.00 86.25 82 GLU A C 1
ATOM 672 O O . GLU A 1 82 ? 9.181 2.926 10.988 1.00 86.25 82 GLU A O 1
ATOM 677 N N . GLY A 1 83 ? 7.268 1.963 10.318 1.00 81.69 83 GLY A N 1
ATOM 678 C CA . GLY A 1 83 ? 7.908 1.022 9.401 1.00 81.69 83 GLY A CA 1
ATOM 679 C C . GLY A 1 83 ? 8.715 1.718 8.303 1.00 81.69 83 GLY A C 1
ATOM 680 O O . GLY A 1 83 ? 9.829 1.299 7.998 1.00 81.69 83 GLY A O 1
ATOM 681 N N . LEU A 1 84 ? 8.202 2.817 7.742 1.00 81.06 84 LEU A N 1
ATOM 682 C CA . LEU A 1 84 ? 8.917 3.609 6.740 1.00 81.06 84 LEU A CA 1
ATOM 683 C C . LEU A 1 84 ? 10.151 4.311 7.313 1.00 81.06 84 LEU A C 1
ATOM 685 O O . LEU A 1 84 ? 11.155 4.412 6.613 1.00 81.06 84 LEU A O 1
ATOM 689 N N . ILE A 1 85 ? 10.097 4.785 8.561 1.00 84.62 85 ILE A N 1
ATOM 690 C CA . ILE A 1 85 ? 11.266 5.362 9.242 1.00 84.62 85 ILE A CA 1
ATOM 691 C C . ILE A 1 85 ? 12.367 4.305 9.373 1.00 84.62 85 ILE A C 1
ATOM 693 O O . ILE A 1 85 ? 13.509 4.565 8.996 1.00 84.62 85 ILE A O 1
ATOM 697 N N . VAL A 1 86 ? 12.015 3.103 9.842 1.00 83.06 86 VAL A N 1
ATOM 698 C CA . VAL A 1 86 ? 12.963 1.987 9.981 1.00 83.06 86 VAL A CA 1
ATOM 699 C C . VAL A 1 86 ? 13.539 1.583 8.624 1.00 83.06 86 VAL A C 1
ATOM 701 O O . VAL A 1 86 ? 14.751 1.440 8.489 1.00 83.06 86 VAL A O 1
ATOM 704 N N . LEU A 1 87 ? 12.695 1.453 7.596 1.00 75.62 87 LEU A N 1
ATOM 705 C CA . LEU A 1 87 ? 13.148 1.119 6.245 1.00 75.62 87 LEU A CA 1
ATOM 706 C C . LEU A 1 87 ? 14.123 2.166 5.702 1.00 75.62 87 LEU A C 1
ATOM 708 O O . LEU A 1 87 ? 15.188 1.800 5.220 1.00 75.62 87 LEU A O 1
ATOM 712 N N . LYS A 1 88 ? 13.810 3.461 5.827 1.00 79.94 88 LYS A N 1
ATOM 713 C CA . LYS A 1 88 ? 14.704 4.543 5.381 1.00 79.94 88 LYS A CA 1
ATOM 714 C C . LYS A 1 88 ? 16.046 4.539 6.109 1.00 79.94 88 LYS A C 1
ATOM 716 O O . LYS A 1 88 ? 17.052 4.837 5.483 1.00 79.94 88 LYS A O 1
ATOM 721 N N . ALA A 1 89 ? 16.069 4.196 7.397 1.00 81.12 89 ALA A N 1
ATOM 722 C CA . ALA A 1 89 ? 17.313 4.078 8.156 1.00 81.12 89 ALA A CA 1
ATOM 723 C C . ALA A 1 89 ? 18.189 2.897 7.693 1.00 81.12 89 ALA A C 1
ATOM 725 O O . ALA A 1 89 ? 19.404 2.926 7.872 1.00 81.12 89 ALA A O 1
ATOM 726 N N . ASN A 1 90 ? 17.582 1.871 7.093 1.00 73.88 90 ASN A N 1
ATOM 727 C CA . ASN A 1 90 ? 18.279 0.668 6.637 1.00 73.88 90 ASN A CA 1
ATOM 728 C C . ASN A 1 90 ? 18.642 0.715 5.144 1.00 73.88 90 ASN A C 1
ATOM 730 O O . ASN A 1 90 ? 19.590 0.060 4.724 1.00 73.88 90 ASN A O 1
ATOM 734 N N . VAL A 1 91 ? 17.932 1.508 4.336 1.00 68.31 91 VAL A N 1
ATOM 735 C CA . VAL A 1 91 ? 18.280 1.752 2.929 1.00 68.31 91 VAL A CA 1
ATOM 736 C C . VAL A 1 91 ? 19.530 2.640 2.877 1.00 68.31 91 VAL A C 1
ATOM 738 O O . VAL A 1 91 ? 19.450 3.851 3.059 1.00 68.31 91 VAL A O 1
ATOM 741 N N . GLY A 1 92 ? 20.691 2.017 2.659 1.00 57.59 92 GLY A N 1
ATOM 742 C CA . GLY A 1 92 ? 22.010 2.668 2.623 1.00 57.59 92 GLY A CA 1
ATOM 743 C C . GLY A 1 92 ? 23.025 2.106 3.625 1.00 57.59 92 GLY A C 1
ATOM 744 O O . GLY A 1 92 ? 24.210 2.394 3.501 1.00 57.59 92 GLY A O 1
ATOM 745 N N . ASN A 1 93 ? 22.583 1.276 4.573 1.00 47.44 93 ASN A N 1
ATOM 746 C CA . ASN A 1 93 ? 23.469 0.428 5.366 1.00 47.44 93 ASN A CA 1
ATOM 747 C C . ASN A 1 93 ? 23.564 -0.927 4.654 1.00 47.44 93 ASN A C 1
ATOM 749 O O . ASN A 1 93 ? 22.772 -1.830 4.925 1.00 47.44 93 ASN A O 1
ATOM 753 N N . GLU A 1 94 ? 24.474 -1.040 3.684 1.00 41.44 94 GLU A N 1
ATOM 754 C CA . GLU A 1 94 ? 24.888 -2.364 3.207 1.00 41.44 94 GLU A CA 1
ATO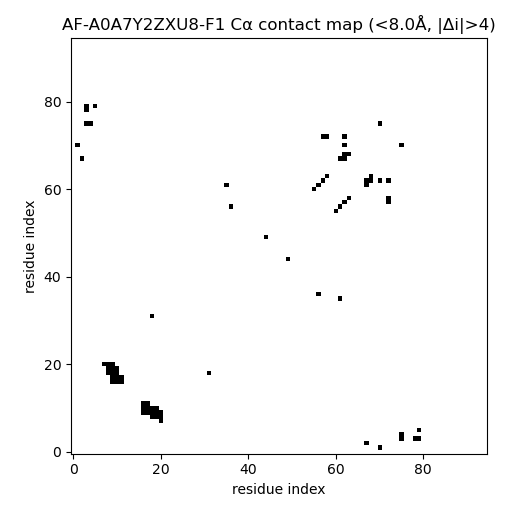M 755 C C . GLU A 1 94 ? 25.570 -3.116 4.368 1.00 41.44 94 GLU A C 1
ATOM 757 O O . GLU A 1 94 ? 26.316 -2.485 5.126 1.00 41.44 94 GLU A O 1
ATOM 762 N N . PRO A 1 95 ? 25.301 -4.420 4.562 1.00 50.44 95 PRO A N 1
ATOM 763 C CA . PRO A 1 95 ? 26.156 -5.261 5.393 1.00 50.44 95 PRO A CA 1
ATOM 764 C C . PRO A 1 95 ? 27.566 -5.404 4.803 1.00 50.44 95 PRO A C 1
ATOM 766 O O . PRO A 1 95 ? 27.695 -5.427 3.558 1.00 50.44 95 PRO A O 1
#

Foldseek 3Di:
DQDAQDDFDWDDDPPDIGGPCVVPPLDDPDDPPDDQDDDDDDPCDDPVRVVVVVLCCCVPPVCPDPSNDPPDSVVNVVVVVVSVVVVVVCVPPDD

Solvent-accessible surface area (backbone 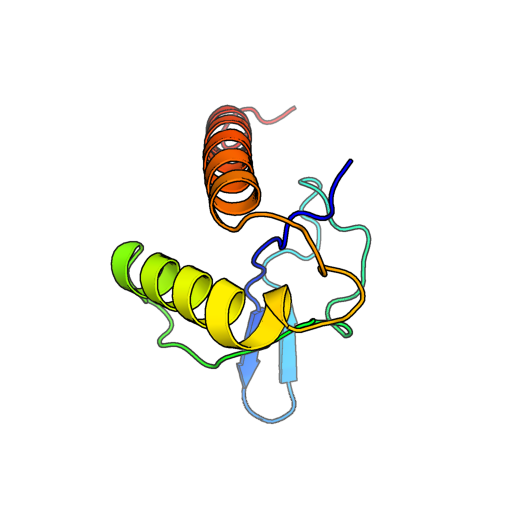atoms only — not comparable to full-atom values): 6417 Å² total; per-residue (Å²): 129,82,87,67,92,74,89,82,68,62,51,75,59,90,96,44,73,45,68,76,54,75,90,51,84,91,74,64,103,59,71,90,88,72,68,96,75,88,80,94,72,66,97,79,65,47,75,68,57,52,50,51,49,51,54,47,45,43,67,72,56,48,48,72,34,81,94,37,56,90,64,55,68,66,61,48,53,52,51,48,53,53,50,50,53,54,47,56,70,47,67,84,60,75,132

Secondary structure (DSSP, 8-state):
---------EEEETTEEEETTTT-TTT--S-TT--S------TT--HHHHHHHHHHHIIIIITTSGGGTT--HHHHHHHHHHHHHHHHHHTT---

pLDDT: mean 78.47, std 13.69, range [41.44, 93.5]

Radius of gyration: 14.48 Å; Cα contacts (8 Å, |Δi|>4): 39; chains: 1; bounding box: 40×27×37 Å

Mean predicted aligned error: 7.53 Å

Sequence (95 aa):
MPYIPMLHCFLEYGDCRVDLTEGNQNGKNTSIEQFLYTERVIANISDKEEYQLFRRVLTQDLLKRDQLKGIKTASILHAREEGLIVLKANVGNEP